Protein AF-A0A945BD95-F1 (afdb_monomer_lite)

Sequence (55 aa):
MPFILVLFLATLASAYVCYTIAKERHADARFWVWMGVLFGPLAIPFVFLSKPKKP

Radius of gyration: 11.73 Å; chains: 1; bounding box: 33×16×31 Å

Secondary structure (DSSP, 8-state):
-HHHHHHHHHHHHHHHHHHHHHHHTTS-HHHHHHHHHHSGGGHHHHHHTPPP---

Structure (mmCIF, N/CA/C/O backbone):
data_AF-A0A945BD95-F1
#
_entry.id   AF-A0A945BD95-F1
#
loop_
_atom_site.group_PDB
_atom_site.id
_atom_site.type_symbol
_atom_site.label_atom_id
_atom_site.label_alt_id
_atom_site.label_comp_id
_atom_site.label_asym_id
_atom_site.label_entity_id
_atom_site.label_seq_id
_atom_site.pdbx_PDB_ins_code
_atom_site.Cartn_x
_atom_site.Cartn_y
_atom_site.Cartn_z
_atom_site.occupancy
_atom_site.B_iso_or_equiv
_atom_site.auth_seq_id
_atom_site.auth_comp_id
_atom_site.auth_asym_id
_atom_site.auth_atom_id
_atom_site.pdbx_PDB_model_num
ATOM 1 N N . MET A 1 1 ? 16.709 -6.343 -17.930 1.00 62.72 1 MET A N 1
ATOM 2 C CA . MET A 1 1 ? 15.401 -6.502 -17.253 1.00 62.72 1 MET A CA 1
ATOM 3 C C . MET A 1 1 ? 15.315 -5.817 -15.861 1.00 62.72 1 MET A C 1
ATOM 5 O O . MET A 1 1 ? 14.689 -6.387 -14.979 1.00 62.72 1 MET A O 1
ATOM 9 N N . PRO A 1 2 ? 15.877 -4.613 -15.601 1.00 79.62 2 PRO A N 1
ATOM 10 C CA . PRO A 1 2 ? 15.785 -3.989 -14.264 1.00 79.62 2 PRO A CA 1
ATOM 11 C C . PRO A 1 2 ? 14.437 -3.295 -13.999 1.00 79.62 2 PRO A C 1
ATOM 13 O O . PRO A 1 2 ? 13.996 -3.197 -12.861 1.00 79.62 2 PRO A O 1
ATOM 16 N N . PHE A 1 3 ? 13.756 -2.844 -15.055 1.00 86.00 3 PHE A N 1
ATOM 17 C CA . PHE A 1 3 ? 12.561 -2.003 -14.950 1.00 86.00 3 PHE A CA 1
ATOM 18 C C . PHE A 1 3 ? 11.372 -2.715 -14.285 1.00 86.00 3 PHE A C 1
ATOM 20 O O . PHE A 1 3 ? 10.669 -2.127 -13.471 1.00 86.00 3 PHE A O 1
ATOM 27 N N . ILE A 1 4 ? 11.191 -4.009 -14.575 1.00 89.88 4 ILE A N 1
ATOM 28 C CA . ILE A 1 4 ? 10.133 -4.834 -13.972 1.00 89.88 4 ILE A CA 1
ATOM 29 C C . ILE A 1 4 ? 10.369 -5.001 -12.469 1.00 89.88 4 ILE A C 1
ATOM 31 O O . ILE A 1 4 ? 9.428 -4.942 -11.687 1.00 89.88 4 ILE A O 1
ATOM 35 N N . LEU A 1 5 ? 11.628 -5.159 -12.058 1.00 91.38 5 LEU A N 1
ATOM 36 C CA . LEU A 1 5 ? 11.992 -5.335 -10.655 1.00 91.38 5 LEU A CA 1
ATOM 37 C C . LEU A 1 5 ? 11.752 -4.045 -9.858 1.00 91.38 5 LEU A C 1
ATOM 39 O O . LEU A 1 5 ? 11.213 -4.095 -8.757 1.00 91.38 5 LEU A O 1
ATOM 43 N N . VAL A 1 6 ? 12.064 -2.887 -10.450 1.00 91.94 6 VAL A N 1
ATOM 44 C CA . VAL A 1 6 ? 11.758 -1.569 -9.868 1.00 91.94 6 VAL A CA 1
ATOM 45 C C . VAL A 1 6 ? 10.250 -1.355 -9.735 1.00 91.94 6 VAL A C 1
ATOM 47 O O . VAL A 1 6 ? 9.791 -0.960 -8.666 1.00 91.94 6 VAL A O 1
ATOM 50 N N . LEU A 1 7 ? 9.472 -1.657 -10.780 1.00 88.75 7 LEU A N 1
ATOM 51 C CA . LEU A 1 7 ? 8.007 -1.576 -10.735 1.00 88.75 7 LEU A CA 1
ATOM 52 C C . LEU A 1 7 ? 7.430 -2.485 -9.648 1.00 88.75 7 LEU A C 1
ATOM 54 O O . LEU A 1 7 ? 6.605 -2.044 -8.857 1.00 88.75 7 LEU A O 1
ATOM 58 N N . PHE A 1 8 ? 7.914 -3.722 -9.556 1.00 90.19 8 PHE A N 1
ATOM 59 C CA . PHE A 1 8 ? 7.452 -4.685 -8.562 1.00 90.19 8 PHE A CA 1
ATOM 60 C C . PHE A 1 8 ? 7.736 -4.222 -7.126 1.00 90.19 8 PHE A C 1
ATOM 62 O O . PHE A 1 8 ? 6.848 -4.264 -6.272 1.00 90.19 8 PHE A O 1
ATOM 69 N N . LEU A 1 9 ? 8.946 -3.716 -6.864 1.00 92.94 9 LEU A N 1
ATOM 70 C CA . LEU A 1 9 ? 9.307 -3.155 -5.560 1.00 92.94 9 LEU A CA 1
ATOM 71 C C . LEU A 1 9 ? 8.485 -1.904 -5.229 1.00 92.94 9 LEU A C 1
ATOM 73 O O . LEU A 1 9 ? 8.045 -1.757 -4.091 1.00 92.94 9 LEU A O 1
ATOM 77 N N . ALA A 1 10 ? 8.231 -1.033 -6.208 1.00 90.38 10 ALA A N 1
ATOM 78 C CA . ALA A 1 10 ? 7.401 0.153 -6.019 1.00 90.38 10 ALA A CA 1
ATOM 79 C C . ALA A 1 10 ? 5.944 -0.212 -5.687 1.00 90.38 10 ALA A C 1
ATOM 81 O O . ALA A 1 10 ? 5.357 0.371 -4.774 1.00 90.38 10 ALA A O 1
ATOM 82 N N . THR A 1 11 ? 5.370 -1.208 -6.368 1.00 90.12 11 THR A N 1
ATOM 83 C CA . THR A 1 11 ? 4.020 -1.707 -6.072 1.00 90.12 11 THR A CA 1
ATOM 84 C C . THR A 1 11 ? 3.949 -2.325 -4.677 1.00 90.12 11 THR A C 1
ATOM 86 O O . THR A 1 11 ? 3.023 -2.021 -3.926 1.00 90.12 11 THR A O 1
ATOM 89 N N . LEU A 1 12 ? 4.939 -3.137 -4.290 1.00 92.12 12 LEU A N 1
ATOM 90 C CA . LEU A 1 12 ? 5.012 -3.715 -2.944 1.00 92.12 12 LEU A CA 1
ATOM 91 C C . LEU A 1 12 ? 5.147 -2.641 -1.863 1.00 92.12 12 LEU A C 1
ATOM 93 O O . LEU A 1 12 ? 4.436 -2.695 -0.860 1.00 92.12 12 LEU A O 1
ATOM 97 N N . ALA A 1 13 ? 6.013 -1.650 -2.076 1.00 93.44 13 ALA A N 1
ATOM 98 C CA . ALA A 1 13 ? 6.182 -0.534 -1.153 1.00 93.44 13 ALA A CA 1
ATOM 99 C C . ALA A 1 13 ? 4.878 0.262 -1.004 1.00 93.44 13 ALA A C 1
ATOM 101 O O . ALA A 1 13 ? 4.459 0.556 0.114 1.00 93.44 13 ALA A O 1
ATOM 102 N N . SER A 1 14 ? 4.191 0.543 -2.113 1.00 90.44 14 SER A N 1
ATOM 103 C CA . SER A 1 14 ? 2.902 1.236 -2.091 1.00 90.44 14 SER A CA 1
ATOM 104 C C . SER A 1 14 ? 1.825 0.437 -1.357 1.00 90.44 14 SER A C 1
ATOM 106 O O . SER A 1 14 ? 1.138 0.974 -0.490 1.00 90.44 14 SER A O 1
ATOM 108 N N . ALA A 1 15 ? 1.703 -0.861 -1.644 1.00 91.44 15 ALA A N 1
ATOM 109 C CA . ALA A 1 15 ? 0.754 -1.739 -0.966 1.00 91.44 15 ALA A CA 1
ATOM 110 C C . ALA A 1 15 ? 1.043 -1.837 0.541 1.00 91.44 15 ALA A C 1
ATOM 112 O O . ALA A 1 15 ? 0.111 -1.822 1.347 1.00 91.44 15 ALA A O 1
ATOM 113 N N . TYR A 1 16 ? 2.321 -1.879 0.930 1.00 93.19 16 TYR A N 1
ATOM 114 C CA . TYR A 1 16 ? 2.737 -1.882 2.330 1.00 93.19 16 TYR A CA 1
ATOM 115 C C . TYR A 1 16 ? 2.365 -0.575 3.040 1.00 93.19 16 TYR A C 1
AT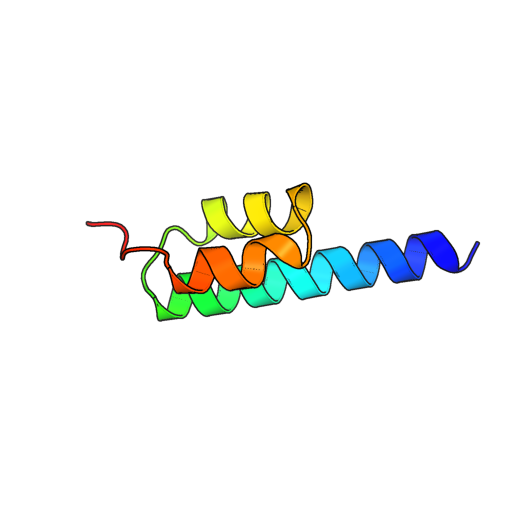OM 117 O O . TYR A 1 16 ? 1.798 -0.615 4.129 1.00 93.19 16 TYR A O 1
ATOM 125 N N . VAL A 1 17 ? 2.606 0.578 2.410 1.00 92.00 17 VAL A N 1
ATOM 126 C CA . VAL A 1 17 ? 2.205 1.890 2.947 1.00 92.00 17 VAL A CA 1
ATOM 127 C C . VAL A 1 17 ? 0.681 1.995 3.066 1.00 92.00 17 VAL A C 1
ATOM 129 O O . VAL A 1 17 ? 0.167 2.434 4.094 1.00 92.00 17 VAL A O 1
ATOM 132 N N . CYS A 1 18 ? -0.071 1.533 2.065 1.00 91.12 18 CYS A N 1
ATOM 133 C CA . CYS A 1 18 ? -1.530 1.473 2.151 1.00 91.12 18 CYS A CA 1
ATOM 134 C C . CYS A 1 18 ? -2.004 0.556 3.290 1.00 91.12 18 CYS A C 1
ATOM 136 O O . CYS A 1 18 ? -2.945 0.910 3.999 1.00 91.12 18 CYS A O 1
ATOM 138 N N . TYR A 1 19 ? -1.347 -0.586 3.509 1.00 91.88 19 TYR A N 1
ATOM 139 C CA . TYR A 1 19 ? -1.662 -1.502 4.606 1.00 91.88 19 TYR A CA 1
ATOM 140 C C . TYR A 1 19 ? -1.416 -0.876 5.979 1.00 91.88 19 TYR A C 1
ATOM 142 O O . TYR A 1 19 ? -2.284 -0.960 6.849 1.00 91.88 19 TYR A O 1
ATOM 150 N N . THR A 1 20 ? -0.254 -0.248 6.183 1.00 91.56 20 THR A N 1
ATOM 151 C CA . THR A 1 20 ? 0.088 0.363 7.473 1.00 91.56 20 THR A CA 1
ATOM 152 C C . THR A 1 20 ? -0.870 1.499 7.801 1.00 91.56 20 THR A C 1
ATOM 154 O O . THR A 1 20 ? -1.458 1.487 8.878 1.00 91.56 20 THR A O 1
ATOM 157 N N . ILE A 1 21 ? -1.134 2.409 6.858 1.00 90.44 21 ILE A N 1
ATOM 158 C CA . ILE A 1 21 ? -2.078 3.516 7.077 1.00 90.44 21 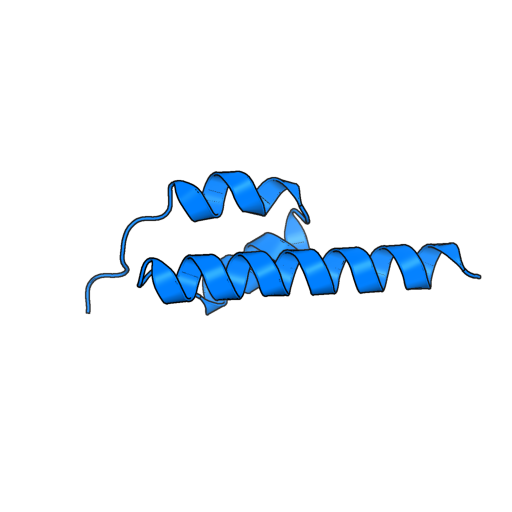ILE A CA 1
ATOM 159 C C . ILE A 1 21 ? -3.489 2.981 7.334 1.00 90.44 21 ILE A C 1
ATOM 161 O O . ILE A 1 21 ? -4.159 3.447 8.254 1.00 90.44 21 ILE A O 1
ATOM 165 N N . ALA A 1 22 ? -3.950 1.990 6.567 1.00 90.81 22 ALA A N 1
ATOM 166 C CA . ALA A 1 22 ? -5.272 1.409 6.780 1.00 90.81 22 ALA A CA 1
ATOM 167 C C . ALA A 1 22 ? -5.393 0.747 8.160 1.00 90.81 22 ALA A C 1
ATOM 169 O O . ALA A 1 22 ? -6.422 0.901 8.816 1.00 90.81 22 ALA A O 1
ATOM 170 N N . LYS A 1 23 ? -4.342 0.063 8.626 1.00 89.06 23 LYS A N 1
ATOM 171 C CA . LYS A 1 23 ? -4.304 -0.557 9.955 1.00 89.06 23 LYS A CA 1
ATOM 172 C C . LYS A 1 23 ? -4.351 0.491 11.071 1.00 89.06 23 LYS A C 1
ATOM 174 O O . LYS A 1 23 ? -5.164 0.348 11.978 1.00 89.06 23 LYS A O 1
ATOM 179 N N . GLU A 1 24 ? -3.547 1.549 10.971 1.00 89.81 24 GLU A N 1
ATOM 180 C CA . GLU A 1 24 ? -3.536 2.675 11.924 1.00 89.81 24 GLU A CA 1
ATOM 181 C C . GLU A 1 24 ? -4.880 3.425 11.952 1.00 89.81 24 GLU A C 1
ATOM 183 O O . GLU A 1 24 ? -5.341 3.882 12.994 1.00 89.81 24 GLU A O 1
ATOM 188 N N . ARG A 1 25 ? -5.559 3.524 10.804 1.00 87.56 25 ARG A N 1
ATOM 189 C CA . ARG A 1 25 ? -6.882 4.159 10.672 1.00 87.56 25 ARG A CA 1
ATOM 190 C C . ARG A 1 25 ? -8.045 3.244 11.072 1.00 87.56 25 ARG A C 1
ATOM 192 O O . ARG A 1 25 ? -9.196 3.666 10.959 1.00 87.56 25 ARG A O 1
ATOM 199 N N . HIS A 1 26 ? -7.781 1.997 11.475 1.00 87.00 26 HIS A N 1
ATOM 200 C CA . HIS A 1 26 ? -8.798 0.949 11.648 1.00 87.00 26 HIS A CA 1
ATOM 201 C C . HIS A 1 26 ? -9.697 0.758 10.409 1.00 87.00 26 HIS A C 1
ATOM 203 O O . HIS A 1 26 ? -10.852 0.348 10.514 1.00 87.00 26 HIS A O 1
ATOM 209 N N . ALA A 1 27 ? -9.192 1.094 9.223 1.00 87.62 27 ALA A N 1
ATOM 210 C CA . ALA A 1 27 ? -9.858 0.881 7.949 1.00 87.62 27 ALA A CA 1
ATOM 211 C C . ALA A 1 27 ? -9.637 -0.561 7.459 1.00 87.62 27 ALA A C 1
ATOM 213 O O . ALA A 1 27 ? -8.867 -1.336 8.028 1.00 87.62 27 ALA A O 1
ATOM 214 N N . ASP A 1 28 ? -10.316 -0.941 6.378 1.00 89.81 28 ASP A N 1
ATOM 215 C CA . ASP A 1 28 ? -10.178 -2.282 5.810 1.00 89.81 28 ASP A CA 1
ATOM 216 C C . ASP A 1 28 ? -8.812 -2.460 5.125 1.00 89.81 28 ASP A C 1
ATOM 218 O O . ASP A 1 28 ? -8.616 -2.111 3.959 1.00 89.81 28 ASP A O 1
ATOM 222 N N . ALA A 1 29 ? -7.844 -2.989 5.873 1.00 88.56 29 ALA A N 1
ATOM 223 C CA . ALA A 1 29 ? -6.472 -3.142 5.407 1.00 88.56 29 ALA A CA 1
ATOM 224 C C . ALA A 1 29 ? -6.356 -4.054 4.176 1.00 88.56 29 ALA A C 1
ATOM 226 O O . ALA A 1 29 ? -5.526 -3.799 3.306 1.00 88.56 29 ALA A O 1
ATOM 227 N N . ARG A 1 30 ? -7.210 -5.083 4.049 1.00 88.81 30 ARG A N 1
ATOM 228 C CA . ARG A 1 30 ? -7.207 -5.965 2.869 1.00 88.81 30 ARG A CA 1
ATOM 229 C C . ARG A 1 30 ? -7.683 -5.220 1.629 1.00 88.81 30 ARG A C 1
ATOM 231 O O . ARG A 1 30 ? -7.049 -5.335 0.583 1.00 88.81 30 ARG A O 1
ATOM 238 N N . PHE A 1 31 ? -8.753 -4.436 1.750 1.00 90.12 31 PHE A N 1
ATOM 239 C CA . PHE A 1 31 ? -9.228 -3.587 0.657 1.00 90.12 31 PHE A CA 1
ATOM 240 C C . PHE A 1 31 ? -8.140 -2.603 0.201 1.00 90.12 31 PHE A C 1
ATOM 242 O O . PHE A 1 31 ? -7.860 -2.499 -0.992 1.00 90.12 31 PHE A O 1
ATOM 249 N N . TRP A 1 32 ? -7.464 -1.941 1.143 1.00 91.19 32 TRP A N 1
ATOM 250 C CA . TRP A 1 32 ? -6.429 -0.957 0.816 1.00 91.19 32 TRP A CA 1
ATOM 251 C C . TRP A 1 32 ? -5.149 -1.554 0.232 1.00 91.19 32 TRP A C 1
ATOM 253 O O . TRP A 1 32 ? -4.512 -0.898 -0.588 1.00 91.19 32 TRP A O 1
ATOM 263 N N . VAL A 1 33 ? -4.803 -2.799 0.568 1.00 90.81 33 VAL A N 1
ATOM 264 C CA . VAL A 1 33 ? -3.725 -3.532 -0.119 1.00 90.81 33 VAL A CA 1
ATOM 265 C C . VAL A 1 33 ? -4.071 -3.747 -1.591 1.00 90.81 33 VAL A C 1
ATOM 267 O O . VAL A 1 33 ? -3.252 -3.435 -2.451 1.00 90.81 33 VAL A O 1
ATOM 270 N N . TRP A 1 34 ? -5.288 -4.207 -1.901 1.00 92.00 34 TRP A N 1
ATOM 271 C CA . TRP A 1 34 ? -5.730 -4.361 -3.293 1.00 92.00 34 TRP A CA 1
ATOM 272 C C . TRP A 1 34 ? -5.742 -3.028 -4.042 1.00 92.00 34 TRP A C 1
ATOM 274 O O . TRP A 1 34 ? -5.283 -2.964 -5.182 1.00 92.00 34 TRP A O 1
ATOM 284 N N . MET A 1 35 ? -6.178 -1.950 -3.385 1.00 89.31 35 MET A N 1
ATOM 285 C CA . MET A 1 35 ? -6.111 -0.600 -3.952 1.00 89.31 35 MET A CA 1
ATOM 286 C C . MET A 1 35 ? -4.665 -0.155 -4.206 1.00 89.31 35 MET A C 1
ATOM 288 O O . MET A 1 35 ? -4.383 0.401 -5.262 1.00 89.31 35 MET A O 1
ATOM 292 N N . GLY A 1 36 ? -3.737 -0.438 -3.288 1.00 89.50 36 GLY A N 1
ATOM 293 C CA . GLY A 1 36 ? -2.312 -0.135 -3.447 1.00 89.50 36 GLY A CA 1
ATOM 294 C C . GLY A 1 36 ? -1.629 -0.938 -4.556 1.00 89.50 36 GLY A C 1
ATOM 295 O O . GLY A 1 36 ? -0.712 -0.426 -5.190 1.00 89.50 36 GLY A O 1
ATOM 296 N N . VAL A 1 37 ? -2.090 -2.160 -4.836 1.00 89.38 37 VAL A N 1
ATOM 297 C CA . VAL A 1 37 ? -1.600 -2.967 -5.966 1.00 89.38 37 VAL A CA 1
ATOM 298 C C . VAL A 1 37 ? -2.170 -2.470 -7.297 1.00 89.38 37 VAL A C 1
ATOM 300 O O . VAL A 1 37 ? -1.423 -2.347 -8.264 1.00 89.38 37 VAL A O 1
ATOM 303 N N . LEU A 1 38 ? -3.470 -2.162 -7.351 1.00 89.12 38 LEU A N 1
ATOM 304 C CA . LEU A 1 38 ? -4.162 -1.782 -8.587 1.00 89.12 38 LEU A CA 1
ATOM 305 C C . LEU A 1 38 ? -3.866 -0.339 -9.018 1.00 89.12 38 LEU A C 1
ATOM 307 O O . LEU A 1 38 ? -3.620 -0.078 -10.192 1.00 89.12 38 LEU A O 1
ATOM 311 N N . PHE A 1 39 ? -3.889 0.596 -8.068 1.00 88.25 39 PHE A N 1
ATOM 312 C CA . PHE A 1 39 ? -3.680 2.024 -8.318 1.00 88.25 39 PHE A CA 1
ATOM 313 C C . PHE A 1 39 ? -2.257 2.483 -7.983 1.00 88.25 39 PHE A C 1
ATOM 315 O O . PHE A 1 39 ? -1.891 3.625 -8.269 1.00 88.25 39 PHE A O 1
ATOM 322 N N . GLY A 1 40 ? -1.435 1.616 -7.385 1.00 87.50 40 GLY A N 1
ATOM 323 C CA . GLY A 1 40 ? -0.071 1.965 -7.019 1.00 87.50 40 GLY A CA 1
ATOM 324 C C . GLY A 1 40 ? -0.031 3.113 -5.998 1.00 87.50 40 GLY A C 1
ATOM 325 O O . GLY A 1 40 ? -0.910 3.207 -5.132 1.00 87.50 40 GLY A O 1
ATOM 326 N N . PRO A 1 41 ? 0.955 4.024 -6.111 1.00 85.94 41 PRO A N 1
ATOM 327 C CA . PRO A 1 41 ? 1.133 5.154 -5.194 1.00 85.94 41 PRO A CA 1
ATOM 328 C C . PRO A 1 41 ? -0.076 6.089 -5.125 1.00 85.94 41 PRO A C 1
ATOM 330 O O . PRO A 1 41 ? -0.258 6.794 -4.134 1.00 85.94 41 PRO A O 1
ATOM 333 N N . LEU A 1 42 ? -0.925 6.089 -6.157 1.00 88.31 42 LEU A N 1
ATOM 334 C CA . LEU A 1 42 ? -2.130 6.912 -6.191 1.00 88.31 42 LEU A CA 1
ATOM 335 C C . LEU A 1 42 ? 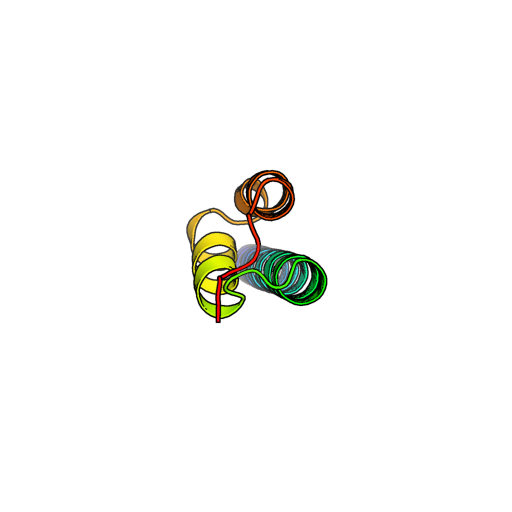-3.128 6.515 -5.099 1.00 88.31 42 LEU 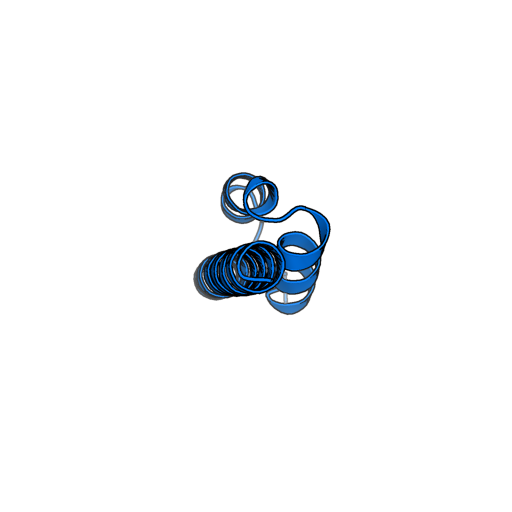A C 1
ATOM 337 O O . LEU A 1 42 ? -3.896 7.368 -4.678 1.00 88.31 42 LEU A O 1
ATOM 341 N N . ALA A 1 43 ? -3.098 5.278 -4.589 1.00 89.69 43 ALA A N 1
ATOM 342 C CA . ALA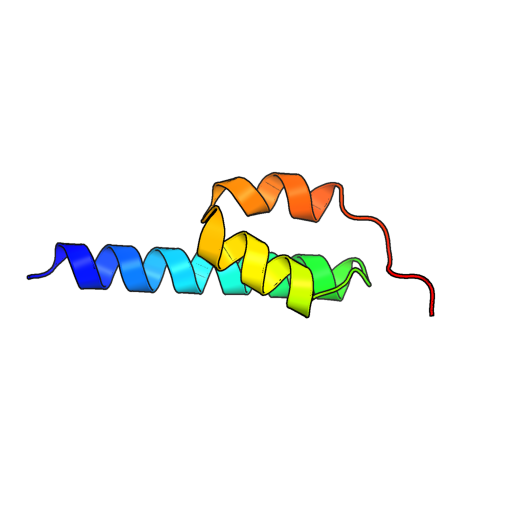 A 1 43 ? -3.957 4.839 -3.486 1.00 89.69 43 ALA A CA 1
ATOM 343 C C . ALA A 1 43 ? -3.580 5.453 -2.125 1.00 89.69 43 ALA A C 1
ATOM 345 O O . ALA A 1 43 ? -4.416 5.491 -1.220 1.00 89.69 43 ALA A O 1
ATOM 346 N N . ILE A 1 44 ? -2.346 5.948 -1.972 1.00 88.94 44 ILE A N 1
ATOM 347 C CA . ILE A 1 44 ? -1.825 6.505 -0.716 1.00 88.94 44 ILE A CA 1
ATOM 348 C C . ILE A 1 44 ? -2.668 7.697 -0.219 1.00 88.94 44 ILE A C 1
ATOM 350 O O . ILE A 1 44 ? -3.150 7.647 0.912 1.00 88.94 44 ILE A O 1
ATOM 354 N N . PRO A 1 45 ? -2.929 8.758 -1.007 1.00 89.81 45 PRO A N 1
ATOM 355 C CA . PRO A 1 45 ? -3.790 9.851 -0.550 1.00 89.81 45 PRO A CA 1
ATOM 356 C C . PRO A 1 45 ? -5.212 9.380 -0.219 1.00 89.81 45 PRO A C 1
ATOM 358 O O . PRO A 1 45 ? -5.797 9.842 0.759 1.00 89.81 45 PRO A O 1
ATOM 361 N N . PHE A 1 46 ? -5.765 8.422 -0.969 1.00 89.69 46 PHE A N 1
ATOM 362 C CA . PHE A 1 46 ? -7.113 7.927 -0.695 1.00 89.69 46 PHE A CA 1
ATOM 363 C C . PHE A 1 46 ? -7.193 7.123 0.610 1.00 89.69 46 PHE A C 1
ATOM 365 O O . PHE A 1 46 ? -8.192 7.249 1.322 1.00 89.69 46 PHE A O 1
ATOM 372 N N . VAL A 1 47 ? -6.155 6.359 0.985 1.00 89.75 47 VAL A N 1
ATOM 373 C CA . VAL A 1 47 ? -6.157 5.639 2.273 1.00 89.75 47 VAL A CA 1
ATOM 374 C C . VAL A 1 47 ? -6.129 6.602 3.460 1.00 89.75 47 VAL A C 1
ATOM 376 O O . VAL A 1 47 ? -6.733 6.319 4.495 1.00 89.75 47 VAL A O 1
ATOM 379 N N . PHE A 1 48 ? -5.544 7.794 3.310 1.00 88.31 48 PHE A N 1
ATOM 380 C CA . PHE A 1 48 ? -5.646 8.833 4.335 1.00 88.31 48 PHE A CA 1
ATOM 381 C C . PHE A 1 48 ? -7.078 9.343 4.521 1.00 88.31 48 PHE A C 1
ATOM 383 O O . PHE A 1 48 ? -7.423 9.713 5.640 1.00 88.31 48 PHE A O 1
ATOM 390 N N . LEU A 1 49 ? -7.918 9.338 3.484 1.00 88.44 49 LEU A N 1
ATOM 391 C CA . LEU A 1 49 ? -9.333 9.721 3.582 1.00 88.44 49 LEU A CA 1
ATOM 392 C C . LEU A 1 49 ? -10.240 8.555 4.012 1.00 88.44 49 LEU A C 1
ATOM 394 O O . LEU A 1 49 ? -11.447 8.741 4.193 1.00 88.44 49 LEU A O 1
ATOM 398 N N . SER A 1 50 ? -9.684 7.351 4.169 1.00 86.56 50 SER A N 1
ATOM 399 C CA . SER A 1 50 ? -10.455 6.173 4.545 1.00 86.56 50 SER A CA 1
ATOM 400 C C . SER A 1 50 ? -11.058 6.307 5.943 1.00 86.56 50 SER A C 1
ATOM 402 O O . SER A 1 50 ? -10.436 6.814 6.878 1.00 86.56 50 SER A O 1
ATOM 404 N N . LYS A 1 51 ? -12.309 5.860 6.078 1.00 83.75 51 LYS A N 1
ATOM 405 C CA . LYS A 1 51 ? -13.003 5.812 7.365 1.00 83.75 51 LYS A CA 1
ATOM 406 C C . LYS A 1 51 ? -12.711 4.479 8.060 1.00 83.75 51 LYS A C 1
ATOM 408 O O . LYS 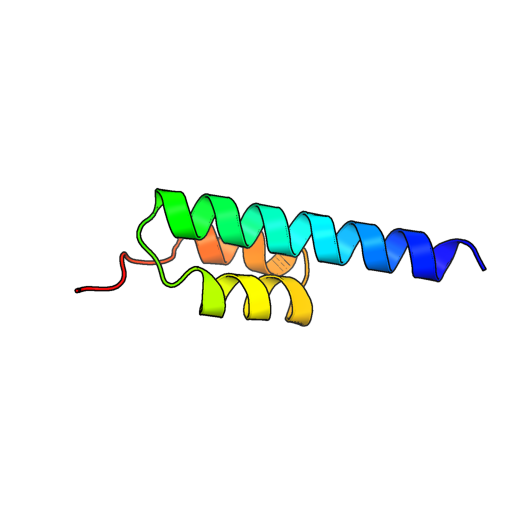A 1 51 ? -12.543 3.473 7.363 1.00 83.75 51 LYS A O 1
ATOM 413 N N . PRO A 1 52 ? -12.717 4.449 9.405 1.00 85.56 52 PRO A N 1
ATOM 414 C CA . PRO A 1 52 ? -12.644 3.204 10.152 1.00 85.56 52 PRO A CA 1
ATOM 415 C C . PRO A 1 52 ? -13.736 2.247 9.682 1.00 85.56 52 PRO A C 1
ATOM 417 O O . PRO A 1 52 ? -14.899 2.643 9.528 1.00 85.56 52 PRO A O 1
ATOM 420 N N . LYS A 1 53 ? -13.374 0.988 9.451 1.00 79.62 53 LYS A N 1
ATOM 421 C CA . LYS A 1 53 ? -14.352 -0.063 9.212 1.00 79.62 53 LYS A CA 1
ATOM 422 C C . LYS A 1 53 ? -15.053 -0.312 10.543 1.00 79.62 53 LYS A C 1
ATOM 424 O O . LYS A 1 53 ? -14.412 -0.691 11.519 1.00 79.62 53 LYS A O 1
ATOM 429 N N . LYS A 1 54 ? -16.358 -0.022 10.593 1.00 65.00 54 LYS A N 1
ATOM 430 C CA . LYS A 1 54 ? -17.183 -0.363 11.757 1.00 65.00 54 LYS A CA 1
ATOM 431 C C . LYS A 1 54 ? -17.062 -1.874 12.024 1.00 65.00 54 LYS A C 1
ATOM 433 O O . LYS A 1 54 ? -17.015 -2.619 11.039 1.00 65.00 54 LYS A O 1
ATOM 438 N N . PRO A 1 55 ? -16.961 -2.282 13.302 1.00 61.00 55 PRO A N 1
ATOM 439 C CA . PRO A 1 55 ? -16.911 -3.691 13.684 1.00 61.00 55 PRO A CA 1
ATOM 440 C C . PRO A 1 55 ? -18.158 -4.449 13.222 1.00 61.00 55 PRO A C 1
ATOM 442 O O . PRO A 1 55 ? -19.230 -3.807 13.099 1.00 61.00 55 PRO A O 1
#

Foldseek 3Di:
DVVVVVVVVQLVVQLVLQLVLCVVQLHDSVVSSVVCNPVNNVSNVVSPVGHRDDD

pLDDT: mean 87.78, std 6.56, range [61.0, 93.44]